Protein AF-A0A923K1N8-F1 (afdb_monomer_lite)

Structure (mmCIF, N/CA/C/O backbone):
data_AF-A0A923K1N8-F1
#
_entry.id   AF-A0A923K1N8-F1
#
loop_
_atom_site.group_PDB
_atom_site.id
_atom_site.type_symbol
_atom_site.label_atom_id
_atom_site.label_alt_id
_atom_site.label_comp_id
_atom_site.label_asym_id
_atom_site.label_entity_id
_atom_site.label_seq_id
_atom_site.pdbx_PDB_ins_code
_atom_site.Cartn_x
_atom_site.Cartn_y
_atom_site.Cartn_z
_atom_site.occupancy
_atom_site.B_iso_or_equiv
_atom_site.auth_seq_id
_atom_site.auth_comp_id
_atom_site.auth_asym_id
_atom_site.auth_atom_id
_atom_site.pdbx_PDB_model_num
ATOM 1 N N . MET A 1 1 ? -11.910 2.791 24.799 1.00 50.16 1 MET A N 1
ATOM 2 C CA . MET A 1 1 ? -12.457 2.647 23.438 1.00 50.16 1 MET A CA 1
ATOM 3 C C . MET A 1 1 ? -12.448 4.010 22.766 1.00 50.16 1 MET A C 1
ATOM 5 O O . MET A 1 1 ? -12.948 4.942 23.393 1.00 50.16 1 MET A O 1
ATOM 9 N N . PRO A 1 2 ? -11.845 4.167 21.574 1.00 55.31 2 PRO A N 1
ATOM 10 C CA . PRO A 1 2 ? -12.012 5.383 20.785 1.00 55.31 2 PRO A CA 1
ATOM 11 C C . PRO A 1 2 ? -13.502 5.585 20.484 1.00 55.31 2 PRO A C 1
ATOM 13 O O . PRO A 1 2 ? -14.237 4.631 20.237 1.00 55.31 2 PRO A O 1
ATOM 16 N N . SER A 1 3 ? -13.972 6.825 20.541 1.00 73.44 3 SER A N 1
ATOM 17 C CA . SER A 1 3 ? -15.341 7.181 20.170 1.00 73.44 3 SER A CA 1
ATOM 18 C C . SER A 1 3 ? -15.641 6.756 18.726 1.00 73.44 3 SER A C 1
ATOM 20 O O . SER A 1 3 ? -14.747 6.715 17.881 1.00 73.44 3 SER A O 1
ATOM 22 N N . ALA A 1 4 ? -16.913 6.526 18.383 1.00 76.44 4 ALA A N 1
ATOM 23 C CA . ALA A 1 4 ? -17.312 6.184 17.009 1.00 76.44 4 ALA A CA 1
ATOM 24 C C . ALA A 1 4 ? -16.785 7.185 15.953 1.00 76.44 4 ALA A C 1
ATOM 26 O O . ALA A 1 4 ? -16.553 6.827 14.798 1.00 76.44 4 ALA A O 1
ATOM 27 N N . LYS A 1 5 ? -16.560 8.447 16.345 1.00 77.00 5 LYS A N 1
ATOM 28 C CA . LYS A 1 5 ? -15.949 9.480 15.499 1.00 77.00 5 LYS A CA 1
ATOM 29 C C . LYS A 1 5 ? -14.445 9.258 15.299 1.00 77.00 5 LYS A C 1
ATOM 31 O O . LYS A 1 5 ? -13.963 9.414 14.181 1.00 77.00 5 LYS A O 1
ATOM 36 N N . GLU A 1 6 ? -13.723 8.879 16.350 1.00 83.00 6 GLU A N 1
ATOM 37 C CA . GLU A 1 6 ? -12.298 8.527 16.285 1.00 83.00 6 GLU A CA 1
ATOM 38 C C . GLU A 1 6 ? -12.075 7.234 15.490 1.00 83.00 6 GLU A C 1
ATOM 40 O O . GLU A 1 6 ? -11.175 7.199 14.655 1.00 83.00 6 GLU A O 1
ATOM 45 N N . GLY A 1 7 ? -12.944 6.227 15.646 1.00 87.81 7 GLY A N 1
ATOM 46 C CA . GLY A 1 7 ? -12.914 5.002 14.837 1.00 87.81 7 GLY A CA 1
ATOM 47 C C . GLY A 1 7 ? -13.122 5.277 13.344 1.00 87.81 7 GLY A C 1
ATOM 48 O O . GLY A 1 7 ? -12.326 4.845 12.515 1.00 87.81 7 GLY A O 1
ATOM 49 N N . ARG A 1 8 ? -14.130 6.087 12.981 1.00 90.62 8 ARG A N 1
ATOM 50 C CA . ARG A 1 8 ? -14.364 6.494 11.578 1.00 90.62 8 ARG A CA 1
ATOM 51 C C . ARG A 1 8 ? -13.205 7.301 10.996 1.00 90.62 8 ARG A C 1
ATOM 53 O O . ARG A 1 8 ? -12.839 7.098 9.841 1.00 90.62 8 ARG A O 1
ATOM 60 N N . TYR A 1 9 ? -12.632 8.214 11.779 1.00 92.06 9 TYR A N 1
ATOM 61 C CA . TYR A 1 9 ? -11.472 8.991 11.347 1.00 92.06 9 TYR A CA 1
ATOM 62 C C . TYR A 1 9 ? -10.247 8.096 11.120 1.00 92.06 9 TYR A C 1
ATOM 64 O O . TYR A 1 9 ? -9.568 8.229 10.101 1.00 92.06 9 TYR A O 1
ATOM 72 N N . GLN A 1 10 ? -9.997 7.151 12.028 1.00 93.62 10 GLN A N 1
ATOM 73 C CA . GLN A 1 10 ? -8.898 6.199 11.903 1.00 93.62 10 GLN A CA 1
ATOM 74 C C . GLN A 1 10 ? -9.085 5.274 10.693 1.00 93.62 10 GLN A C 1
ATOM 76 O O . GLN A 1 10 ? -8.139 5.089 9.927 1.00 93.62 10 GLN A O 1
ATOM 81 N N . ALA A 1 11 ? -10.303 4.775 10.462 1.00 95.12 11 ALA A N 1
ATOM 82 C CA . ALA A 1 11 ? -10.640 3.987 9.279 1.00 95.12 11 ALA A CA 1
ATOM 83 C C . ALA A 1 11 ? -10.352 4.765 7.986 1.00 95.12 11 ALA A C 1
ATOM 85 O O . ALA A 1 11 ? -9.666 4.267 7.095 1.00 95.12 11 ALA A O 1
ATOM 86 N N . TYR A 1 12 ? -10.817 6.018 7.910 1.00 95.75 12 TYR A N 1
ATOM 87 C CA . TYR A 1 12 ? -10.560 6.893 6.766 1.00 95.75 12 TYR A CA 1
ATOM 88 C C . TYR A 1 12 ? -9.059 7.097 6.527 1.00 95.75 12 TYR A C 1
ATOM 90 O O . TYR A 1 12 ? -8.597 6.995 5.392 1.00 95.75 12 TYR A O 1
ATOM 98 N N . LYS A 1 13 ? -8.288 7.354 7.589 1.00 97.50 13 LYS A N 1
ATOM 99 C CA . LYS A 1 13 ? -6.839 7.555 7.492 1.00 97.50 13 LYS A CA 1
ATOM 100 C C . LYS A 1 13 ? -6.131 6.318 6.926 1.00 97.50 13 LYS A C 1
ATOM 102 O O . LYS A 1 13 ? -5.327 6.461 6.010 1.00 97.50 13 LYS A O 1
ATOM 107 N N . LEU A 1 14 ? -6.442 5.130 7.447 1.00 97.69 14 LEU A N 1
ATOM 108 C CA . LEU A 1 14 ? -5.833 3.870 7.006 1.00 97.69 14 LEU A CA 1
ATOM 109 C C . LEU A 1 14 ? -6.194 3.539 5.554 1.00 97.69 14 LEU A C 1
ATOM 111 O O . LEU A 1 14 ? -5.315 3.210 4.761 1.00 97.69 14 LEU A O 1
ATOM 115 N N . LEU A 1 15 ? -7.465 3.705 5.180 1.00 97.50 15 LEU A N 1
ATOM 116 C CA . LEU A 1 15 ? -7.907 3.505 3.799 1.00 97.50 15 LEU A CA 1
ATOM 117 C C . LEU A 1 15 ? -7.234 4.481 2.833 1.00 97.50 15 LEU A C 1
ATOM 119 O O . LEU A 1 15 ? -6.882 4.095 1.720 1.00 97.50 15 LEU A O 1
ATOM 123 N N . ARG A 1 16 ? -7.024 5.736 3.249 1.00 98.00 16 ARG A N 1
ATOM 124 C CA . ARG A 1 16 ? -6.363 6.734 2.405 1.00 98.00 16 ARG A CA 1
ATOM 125 C C . ARG A 1 16 ? -4.882 6.429 2.190 1.00 98.00 16 ARG A C 1
ATOM 127 O O . ARG A 1 16 ? -4.386 6.639 1.087 1.00 98.00 16 ARG A O 1
ATOM 134 N N . GLU A 1 17 ? -4.198 5.930 3.216 1.00 97.75 17 GLU A N 1
ATOM 135 C CA . GLU A 1 17 ? -2.810 5.469 3.102 1.00 97.75 17 GLU A CA 1
ATOM 136 C C . GLU A 1 17 ? -2.716 4.252 2.171 1.00 97.75 17 GLU A C 1
ATOM 138 O O . GLU A 1 17 ? -1.904 4.244 1.247 1.00 97.75 17 GLU A O 1
ATOM 143 N N . LEU A 1 18 ? -3.596 3.260 2.343 1.00 98.12 18 LEU A N 1
ATOM 144 C CA . LEU A 1 18 ? -3.646 2.079 1.479 1.00 98.12 18 LEU A CA 1
ATOM 145 C C . LEU A 1 18 ? -3.896 2.452 0.008 1.00 98.12 18 LEU A C 1
ATOM 147 O O . LEU A 1 18 ? -3.184 1.973 -0.874 1.00 98.12 18 LEU A O 1
ATOM 151 N N . ASP A 1 19 ? -4.846 3.351 -0.257 1.00 98.25 19 ASP A N 1
ATOM 152 C CA . ASP A 1 19 ? -5.136 3.872 -1.600 1.00 98.25 19 ASP A CA 1
ATOM 153 C C . ASP A 1 19 ? -3.902 4.528 -2.247 1.00 98.25 19 ASP A C 1
ATOM 155 O O . ASP A 1 19 ? -3.579 4.256 -3.406 1.00 98.25 19 ASP A O 1
ATOM 159 N N . ALA A 1 20 ? -3.141 5.321 -1.484 1.00 97.88 20 ALA A N 1
ATOM 160 C CA . ALA A 1 20 ? -1.904 5.926 -1.975 1.00 97.88 20 ALA A CA 1
ATOM 161 C C . ALA A 1 20 ? -0.857 4.869 -2.382 1.00 97.88 20 ALA A C 1
ATOM 163 O O . ALA A 1 20 ? -0.213 5.004 -3.428 1.00 97.88 20 ALA A O 1
ATOM 164 N N . GLN A 1 21 ? -0.716 3.789 -1.605 1.00 97.94 21 GLN A N 1
ATOM 165 C CA . GLN A 1 21 ? 0.217 2.702 -1.928 1.00 97.94 21 GLN A CA 1
ATOM 166 C C . GLN A 1 21 ? -0.256 1.843 -3.112 1.00 97.94 21 GLN A C 1
ATOM 168 O O . GLN A 1 21 ? 0.566 1.382 -3.912 1.00 97.94 21 GLN A O 1
ATOM 173 N N . ILE A 1 22 ? -1.569 1.661 -3.278 1.00 97.94 22 ILE A N 1
ATOM 174 C CA . ILE A 1 22 ? -2.150 1.014 -4.464 1.00 97.94 22 ILE A CA 1
ATOM 175 C C . ILE A 1 22 ? -1.824 1.840 -5.711 1.00 97.94 22 ILE A C 1
ATOM 177 O O . ILE A 1 22 ? -1.313 1.296 -6.692 1.00 97.94 22 ILE A O 1
ATOM 181 N N . ALA A 1 23 ? -2.039 3.158 -5.666 1.00 98.06 23 ALA A N 1
ATOM 182 C CA . ALA A 1 23 ? -1.719 4.050 -6.777 1.00 98.06 23 ALA A CA 1
ATOM 183 C C . ALA A 1 23 ? -0.221 4.017 -7.139 1.00 98.06 23 ALA A C 1
ATOM 185 O O . ALA A 1 23 ? 0.125 3.947 -8.322 1.00 98.06 23 ALA A O 1
ATOM 186 N N . ALA A 1 24 ? 0.670 4.007 -6.141 1.00 96.00 24 ALA A N 1
ATOM 187 C CA . ALA A 1 24 ? 2.114 3.885 -6.354 1.00 96.00 24 ALA A CA 1
ATOM 188 C C . ALA A 1 24 ? 2.493 2.552 -7.025 1.00 96.00 24 ALA A C 1
ATOM 190 O O . ALA A 1 24 ? 3.261 2.534 -7.991 1.00 96.00 24 ALA A O 1
ATOM 191 N N . THR A 1 25 ? 1.900 1.448 -6.564 1.00 97.31 25 THR A N 1
ATOM 192 C CA . THR A 1 25 ? 2.100 0.111 -7.143 1.00 97.31 25 THR A CA 1
ATOM 193 C C . THR A 1 25 ? 1.631 0.069 -8.597 1.00 97.31 25 THR A C 1
ATOM 195 O O . THR A 1 25 ? 2.381 -0.330 -9.490 1.00 97.31 25 THR A O 1
ATOM 198 N N . MET A 1 26 ? 0.415 0.555 -8.860 1.00 97.62 26 MET A N 1
ATOM 199 C CA . MET A 1 26 ? -0.163 0.591 -10.205 1.00 97.62 26 MET A CA 1
ATOM 200 C C . MET A 1 26 ? 0.634 1.479 -11.160 1.00 97.62 26 MET A C 1
ATOM 202 O O . MET A 1 26 ? 0.766 1.145 -12.337 1.00 97.62 26 MET A O 1
ATOM 206 N N . ASN A 1 27 ? 1.223 2.570 -10.668 1.00 97.06 27 ASN A N 1
ATOM 207 C CA . ASN A 1 27 ? 2.121 3.398 -11.465 1.00 97.06 27 ASN A CA 1
ATOM 208 C C . ASN A 1 27 ? 3.350 2.599 -11.927 1.00 97.06 27 ASN A C 1
ATOM 210 O O . ASN A 1 27 ? 3.720 2.652 -13.098 1.00 97.06 27 ASN A O 1
ATOM 214 N N . GLN A 1 28 ? 3.975 1.820 -11.042 1.00 96.44 28 GLN A N 1
ATOM 215 C CA . GLN A 1 28 ? 5.115 0.988 -11.427 1.00 96.44 28 GLN A CA 1
ATOM 216 C C . GLN A 1 28 ? 4.722 -0.096 -12.438 1.00 96.44 28 GLN A C 1
ATOM 218 O O . GLN A 1 28 ? 5.424 -0.259 -13.437 1.00 96.44 28 GLN A O 1
ATOM 223 N N . VAL A 1 29 ? 3.570 -0.748 -12.248 1.00 97.31 29 VAL A N 1
ATOM 224 C CA . VAL A 1 29 ? 3.021 -1.736 -13.196 1.00 97.31 29 VAL A CA 1
ATOM 225 C C . VAL A 1 29 ? 2.778 -1.120 -14.575 1.00 97.31 29 VAL A C 1
ATOM 227 O O . VAL A 1 29 ? 3.239 -1.668 -15.575 1.00 97.31 29 VAL A O 1
ATOM 230 N N . ALA A 1 30 ? 2.123 0.043 -14.641 1.00 97.69 30 ALA A N 1
ATOM 231 C CA . ALA A 1 30 ? 1.799 0.716 -15.900 1.00 97.69 30 ALA A CA 1
ATOM 232 C C . ALA A 1 30 ? 3.043 1.052 -16.741 1.00 97.69 30 ALA A C 1
ATOM 234 O O . ALA A 1 30 ? 2.986 1.032 -17.968 1.00 97.69 30 ALA A O 1
ATOM 235 N N . TYR A 1 31 ? 4.175 1.322 -16.085 1.00 96.38 31 TYR A N 1
ATOM 236 C CA . TYR A 1 31 ? 5.452 1.609 -16.743 1.00 96.38 31 TYR A CA 1
ATOM 237 C C . TYR A 1 31 ? 6.393 0.396 -16.829 1.00 96.38 31 TYR A C 1
ATOM 239 O O . TYR A 1 31 ? 7.565 0.563 -17.161 1.00 96.38 31 TYR A O 1
ATOM 247 N N . GLY A 1 32 ? 5.924 -0.815 -16.513 1.00 95.06 32 GLY A N 1
ATOM 248 C CA . GLY A 1 32 ? 6.738 -2.033 -16.588 1.00 95.06 32 GLY A CA 1
ATOM 249 C C . GLY A 1 32 ? 7.865 -2.120 -15.548 1.00 95.06 32 GLY A C 1
ATOM 250 O O . GLY A 1 32 ? 8.786 -2.917 -15.702 1.00 95.06 32 GLY A O 1
ATOM 251 N N . ARG A 1 33 ? 7.815 -1.316 -14.480 1.00 95.44 33 ARG A N 1
ATOM 252 C CA . ARG A 1 33 ? 8.844 -1.221 -13.427 1.00 95.44 33 ARG A CA 1
ATOM 253 C C . ARG A 1 33 ? 8.582 -2.207 -12.283 1.00 95.44 33 ARG A C 1
ATOM 255 O O . ARG A 1 33 ? 8.492 -1.810 -11.129 1.00 95.44 33 ARG A O 1
ATOM 262 N N . MET A 1 34 ? 8.437 -3.490 -12.609 1.00 96.06 34 MET A N 1
ATOM 263 C CA . MET A 1 34 ? 8.028 -4.546 -11.664 1.00 96.06 34 MET A CA 1
ATOM 264 C C . MET A 1 34 ? 9.205 -5.388 -11.141 1.00 96.06 34 MET A C 1
ATOM 266 O O . MET A 1 34 ? 9.069 -6.582 -10.883 1.00 96.06 34 MET A O 1
ATOM 270 N N . SER A 1 35 ? 10.394 -4.795 -11.041 1.00 95.12 35 SER A N 1
ATOM 271 C CA . SER A 1 35 ? 11.611 -5.486 -10.602 1.00 95.12 35 SER A CA 1
ATOM 272 C C . SER A 1 35 ? 12.602 -4.522 -9.958 1.00 95.12 35 SER A C 1
ATOM 274 O O . SER A 1 35 ? 12.607 -3.334 -10.278 1.00 95.12 35 SER A O 1
ATOM 276 N N . GLY A 1 36 ? 13.494 -5.051 -9.122 1.00 95.31 36 GLY A N 1
ATOM 277 C CA . GLY A 1 36 ? 14.538 -4.277 -8.453 1.00 95.31 36 GLY A CA 1
ATOM 278 C C . GLY A 1 36 ? 14.082 -3.644 -7.139 1.00 95.31 36 GLY A C 1
ATOM 279 O O . GLY A 1 36 ? 12.941 -3.797 -6.705 1.00 95.31 36 GLY A O 1
ATOM 280 N N . VAL A 1 37 ? 15.004 -2.917 -6.506 1.00 95.19 37 VAL A N 1
ATOM 281 C CA . VAL A 1 37 ? 14.862 -2.418 -5.126 1.00 95.19 37 VAL A CA 1
ATOM 282 C C . VAL A 1 37 ? 13.639 -1.512 -4.949 1.00 95.19 37 VAL A C 1
ATOM 284 O O . VAL A 1 37 ? 12.947 -1.598 -3.936 1.00 95.19 37 VAL A O 1
ATOM 287 N N . ASP A 1 38 ? 13.331 -0.672 -5.939 1.00 93.19 38 ASP A N 1
ATOM 288 C CA . ASP A 1 38 ? 12.181 0.236 -5.869 1.00 93.19 38 ASP A CA 1
ATOM 289 C C . ASP A 1 38 ? 10.840 -0.506 -5.933 1.00 93.19 38 ASP A C 1
ATOM 291 O O . ASP A 1 38 ? 9.885 -0.106 -5.260 1.00 93.19 38 ASP A O 1
ATOM 295 N N . TRP A 1 39 ? 10.772 -1.602 -6.696 1.00 96.19 39 TRP A N 1
ATOM 296 C CA . TRP A 1 39 ? 9.596 -2.471 -6.753 1.00 96.19 39 TRP A CA 1
ATOM 297 C C . TRP A 1 39 ? 9.412 -3.220 -5.436 1.00 96.19 39 TRP A C 1
ATOM 299 O O . TRP A 1 39 ? 8.339 -3.168 -4.840 1.00 96.19 39 TRP A O 1
ATOM 309 N N . GLU A 1 40 ? 10.477 -3.831 -4.914 1.00 97.31 40 GLU A N 1
ATOM 310 C CA . GLU A 1 40 ? 10.440 -4.532 -3.624 1.00 97.31 40 GLU A CA 1
ATOM 311 C C . GLU A 1 40 ? 10.010 -3.608 -2.482 1.00 97.31 40 GLU A C 1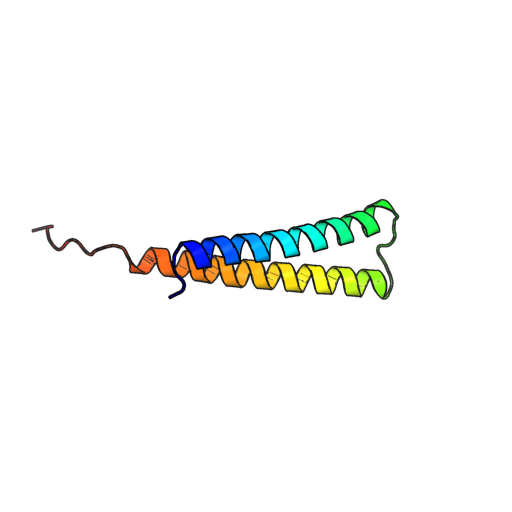
ATOM 313 O O . GLU A 1 40 ? 9.169 -3.975 -1.655 1.00 97.31 40 GLU A O 1
ATOM 318 N N . LYS A 1 41 ? 10.540 -2.379 -2.459 1.00 96.75 41 LYS A N 1
ATOM 319 C CA . LYS A 1 41 ? 10.140 -1.352 -1.495 1.00 96.75 41 LYS A CA 1
ATOM 320 C C . LYS A 1 41 ? 8.657 -1.016 -1.628 1.00 96.75 41 LYS A C 1
ATOM 322 O O . LYS A 1 41 ? 7.964 -0.973 -0.616 1.00 96.75 41 LYS A O 1
ATOM 327 N N . THR A 1 42 ? 8.174 -0.818 -2.851 1.00 96.94 42 THR A N 1
ATOM 328 C CA . THR A 1 42 ? 6.766 -0.490 -3.124 1.00 96.94 42 THR A CA 1
ATOM 329 C C . THR A 1 42 ? 5.840 -1.617 -2.673 1.00 96.94 42 THR A C 1
ATOM 331 O O . THR A 1 42 ? 4.896 -1.367 -1.924 1.00 96.94 42 THR A O 1
ATOM 334 N N . CYS A 1 43 ? 6.162 -2.870 -3.009 1.00 97.44 43 CYS A N 1
ATOM 335 C CA . CYS A 1 43 ? 5.422 -4.039 -2.537 1.00 97.44 43 CYS A CA 1
ATOM 336 C C . CYS A 1 43 ? 5.410 -4.140 -1.009 1.00 97.44 43 CYS A C 1
ATOM 338 O O . CYS A 1 43 ? 4.367 -4.425 -0.417 1.00 97.44 43 CYS A O 1
ATOM 340 N N . LYS A 1 44 ? 6.552 -3.895 -0.357 1.00 98.00 44 LYS A N 1
ATOM 341 C CA . LYS A 1 44 ? 6.657 -3.940 1.104 1.00 98.00 44 LYS A CA 1
ATOM 342 C C . LYS A 1 44 ? 5.811 -2.852 1.764 1.00 98.00 44 LYS A C 1
ATOM 344 O O . LYS A 1 44 ? 5.094 -3.152 2.714 1.00 98.00 44 LYS A O 1
ATOM 349 N N . THR A 1 45 ? 5.860 -1.618 1.267 1.00 97.44 45 THR A N 1
ATOM 350 C CA . THR A 1 45 ? 5.057 -0.515 1.815 1.00 97.44 45 THR A CA 1
ATOM 351 C C . THR A 1 45 ? 3.563 -0.749 1.595 1.00 97.44 45 THR A C 1
ATOM 353 O O . THR A 1 45 ? 2.790 -0.595 2.538 1.00 97.44 45 THR A O 1
ATOM 356 N N . HIS A 1 46 ? 3.160 -1.212 0.408 1.00 98.00 46 HIS A N 1
ATOM 357 C CA . HIS A 1 46 ? 1.780 -1.631 0.154 1.00 98.00 46 HIS A CA 1
ATOM 358 C C . HIS A 1 46 ? 1.334 -2.724 1.131 1.00 98.00 46 HIS A C 1
ATOM 360 O O . HIS A 1 46 ? 0.250 -2.639 1.707 1.00 98.00 46 HIS A O 1
ATOM 366 N N . ARG A 1 47 ? 2.178 -3.740 1.357 1.00 98.00 47 ARG A N 1
ATOM 367 C CA . ARG A 1 47 ? 1.858 -4.833 2.278 1.00 98.00 47 ARG A CA 1
ATOM 368 C C . ARG A 1 47 ? 1.655 -4.342 3.711 1.00 98.00 47 ARG A C 1
ATOM 370 O O . ARG A 1 47 ? 0.684 -4.744 4.336 1.00 98.00 47 ARG A O 1
ATOM 377 N N . ILE A 1 48 ? 2.522 -3.455 4.195 1.00 98.19 48 ILE A N 1
ATOM 378 C CA .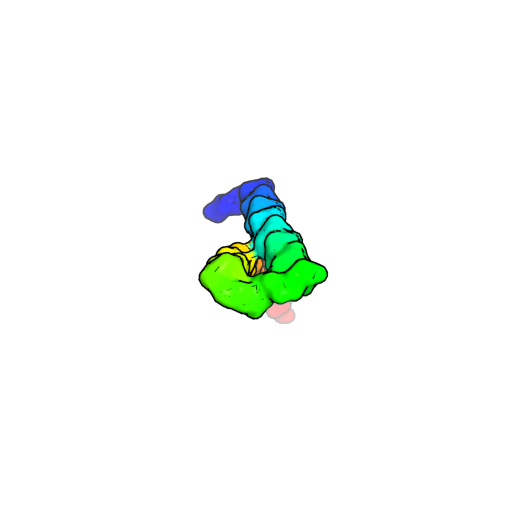 ILE A 1 48 ? 2.403 -2.868 5.536 1.00 98.19 48 ILE A CA 1
ATOM 379 C C . ILE A 1 48 ? 1.081 -2.102 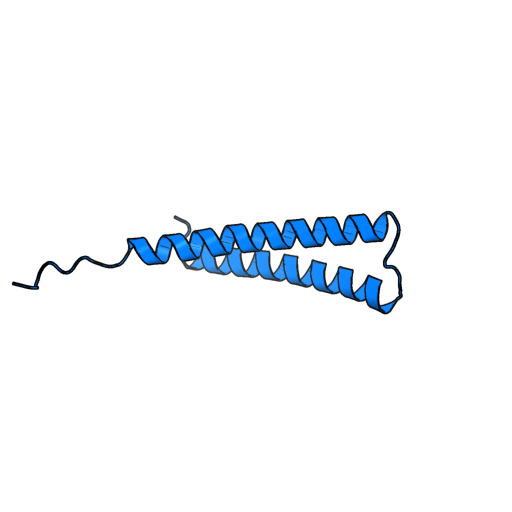5.676 1.00 98.19 48 ILE A C 1
ATOM 381 O O . ILE A 1 48 ? 0.341 -2.357 6.620 1.00 98.19 48 ILE A O 1
ATOM 385 N N . ALA A 1 49 ? 0.751 -1.225 4.722 1.00 98.06 49 ALA A N 1
ATOM 386 C CA . ALA A 1 49 ? -0.495 -0.455 4.763 1.00 98.06 49 ALA A CA 1
ATOM 387 C C . ALA A 1 49 ? -1.740 -1.363 4.733 1.00 98.06 49 ALA A C 1
ATOM 389 O O . ALA A 1 49 ? -2.722 -1.111 5.431 1.00 98.06 49 ALA A O 1
ATOM 390 N N . PHE A 1 50 ? -1.688 -2.448 3.954 1.00 97.94 50 PHE A N 1
ATOM 391 C CA . PHE A 1 50 ? -2.755 -3.444 3.916 1.00 97.94 50 PHE A CA 1
ATOM 392 C C . PHE A 1 50 ? -2.896 -4.184 5.253 1.00 97.94 50 PHE A C 1
ATOM 394 O O . PHE A 1 50 ? -4.003 -4.285 5.776 1.00 97.94 50 PHE A O 1
ATOM 401 N N . ASP A 1 51 ? -1.790 -4.661 5.830 1.00 97.94 51 ASP A N 1
ATOM 402 C CA . ASP A 1 51 ? -1.803 -5.378 7.109 1.00 97.94 51 ASP A CA 1
ATOM 403 C C . ASP A 1 51 ? -2.307 -4.471 8.256 1.00 97.94 51 ASP A C 1
ATOM 405 O O . ASP A 1 51 ? -3.050 -4.928 9.127 1.00 97.94 51 ASP A O 1
ATOM 409 N N . GLU A 1 52 ? -1.974 -3.174 8.244 1.00 97.44 52 GLU A N 1
ATOM 410 C CA . GLU A 1 52 ? -2.508 -2.187 9.196 1.00 97.44 52 GLU A CA 1
ATOM 411 C C . GLU A 1 52 ? -4.024 -1.989 9.056 1.00 97.44 52 GLU A C 1
ATOM 413 O O . GLU A 1 52 ? -4.731 -1.922 10.066 1.00 97.44 52 GLU A O 1
ATOM 418 N N . TRP A 1 53 ? -4.534 -1.928 7.821 1.00 97.06 53 TRP A N 1
ATOM 419 C CA . TRP A 1 53 ? -5.972 -1.854 7.562 1.00 97.06 53 TRP A CA 1
ATOM 420 C C . TRP A 1 53 ? -6.704 -3.109 8.046 1.00 97.06 53 TRP A C 1
ATOM 422 O O . TRP A 1 53 ? -7.697 -2.983 8.761 1.00 97.06 53 TRP A O 1
ATOM 432 N N . ILE A 1 54 ? -6.206 -4.304 7.710 1.00 96.25 54 ILE A N 1
ATOM 433 C CA . ILE A 1 54 ? -6.825 -5.569 8.134 1.00 96.25 54 ILE A CA 1
ATOM 434 C C . ILE A 1 54 ? -6.847 -5.674 9.654 1.00 96.25 54 ILE A C 1
ATOM 436 O O . ILE A 1 54 ? -7.899 -5.929 10.229 1.00 96.25 54 ILE A O 1
ATOM 440 N N . LYS A 1 55 ? -5.729 -5.368 10.321 1.00 95.25 55 LYS A N 1
ATOM 441 C CA . LYS A 1 55 ? -5.672 -5.368 11.786 1.00 95.25 55 LYS A CA 1
ATOM 442 C C . LYS A 1 55 ? -6.717 -4.436 12.404 1.00 95.25 55 LYS A C 1
ATOM 444 O O . LYS A 1 55 ? -7.305 -4.774 13.425 1.00 95.25 55 LYS A O 1
ATOM 449 N N . PHE A 1 56 ? -6.932 -3.259 11.819 1.00 94.25 56 PHE A N 1
ATOM 450 C CA . PHE A 1 56 ? -7.972 -2.343 12.281 1.00 94.25 56 PHE A CA 1
ATOM 451 C C . PHE A 1 56 ? -9.381 -2.895 12.019 1.00 94.25 56 PHE A C 1
ATOM 453 O O . PHE A 1 56 ? -10.221 -2.855 12.914 1.00 94.25 56 PHE A O 1
ATOM 460 N N . ALA A 1 57 ? -9.639 -3.427 10.823 1.00 92.44 57 ALA A N 1
ATOM 461 C CA . ALA A 1 57 ? -10.935 -3.995 10.460 1.00 92.44 57 ALA A CA 1
ATOM 462 C C . ALA A 1 57 ? -11.311 -5.190 11.354 1.00 92.44 57 ALA A C 1
ATOM 464 O O . ALA A 1 57 ? -12.433 -5.242 11.856 1.00 92.44 57 ALA A O 1
ATOM 465 N N . ASP A 1 58 ? -10.360 -6.084 11.632 1.00 92.50 58 ASP A N 1
ATOM 466 C CA . ASP A 1 58 ? -10.560 -7.241 12.508 1.00 92.50 58 ASP A CA 1
ATOM 467 C C . ASP A 1 58 ? -10.968 -6.804 13.921 1.00 92.50 58 ASP A C 1
ATOM 469 O O . ASP A 1 58 ? -11.933 -7.332 14.477 1.00 92.50 58 ASP A O 1
ATOM 473 N N . LEU A 1 59 ? -10.299 -5.785 14.479 1.00 88.75 59 LEU A N 1
ATOM 474 C CA . LEU A 1 59 ? -10.648 -5.223 15.789 1.00 88.75 59 LEU A CA 1
ATOM 475 C C . LEU A 1 59 ? -12.081 -4.674 15.814 1.00 88.75 59 LEU A C 1
ATOM 477 O O . LEU A 1 59 ? -12.803 -4.919 16.774 1.00 88.75 59 LEU A O 1
ATOM 481 N N . GLN A 1 60 ? -12.523 -4.005 14.746 1.00 82.25 60 GLN A N 1
ATOM 482 C CA . GLN A 1 60 ? -13.895 -3.497 14.658 1.00 82.25 60 GLN A CA 1
ATOM 483 C C . GLN A 1 60 ? -14.938 -4.624 14.554 1.00 82.25 60 GLN A C 1
ATOM 485 O O . GLN A 1 60 ? -16.002 -4.520 15.157 1.00 82.25 60 GLN A O 1
ATOM 490 N N . THR A 1 61 ? -14.647 -5.708 13.825 1.00 76.62 61 THR A N 1
ATOM 491 C CA . THR A 1 61 ? -15.575 -6.853 13.692 1.00 76.62 61 THR A CA 1
ATOM 492 C C . THR A 1 61 ? -15.641 -7.738 14.941 1.00 76.62 61 THR A C 1
ATOM 494 O O . THR A 1 61 ? -16.665 -8.370 15.200 1.00 76.62 61 THR A O 1
ATOM 497 N N . GLY A 1 62 ? -14.571 -7.772 15.743 1.00 64.38 62 GLY A N 1
ATOM 498 C CA . GLY A 1 62 ? -14.560 -8.450 17.041 1.00 64.38 62 GLY A CA 1
ATOM 499 C C . GLY A 1 62 ? -15.426 -7.747 18.091 1.00 64.38 62 GLY A C 1
ATOM 500 O O . GLY A 1 62 ? -16.050 -8.414 18.909 1.00 64.38 62 GLY A O 1
ATOM 501 N N . GLU A 1 63 ? -15.520 -6.415 18.037 1.00 56.56 63 GLU A N 1
ATOM 502 C CA . GLU A 1 63 ? -16.308 -5.603 18.979 1.00 56.56 63 GLU A CA 1
ATOM 503 C C . GLU A 1 63 ? -17.831 -5.670 18.734 1.00 56.56 63 GLU A C 1
ATOM 505 O O . GLU A 1 63 ? -18.613 -5.508 19.674 1.00 56.56 63 GLU A O 1
ATOM 510 N N . GLU A 1 64 ? -18.279 -5.944 17.503 1.00 54.62 64 GLU A N 1
ATOM 511 C CA . GLU A 1 64 ? -19.714 -6.030 17.175 1.00 54.62 64 GLU A CA 1
ATOM 512 C C . GLU A 1 64 ? -20.403 -7.277 17.764 1.00 54.62 64 GLU A C 1
ATOM 514 O O . GLU A 1 64 ? -21.601 -7.234 18.042 1.00 54.62 64 GLU A O 1
ATOM 519 N N . ASN A 1 65 ? -19.664 -8.363 18.024 1.00 52.28 65 ASN A N 1
ATOM 520 C CA . ASN A 1 65 ? -20.238 -9.625 18.515 1.00 52.28 65 ASN A CA 1
ATOM 521 C C . ASN A 1 65 ? -20.443 -9.687 20.041 1.00 52.28 65 ASN A C 1
ATOM 523 O O . ASN A 1 65 ? -21.269 -10.471 20.500 1.00 52.28 65 ASN A O 1
ATOM 527 N N . ASP A 1 66 ? -19.755 -8.853 20.827 1.00 52.03 66 ASP A N 1
ATOM 528 C CA . ASP A 1 66 ? -19.858 -8.843 22.302 1.00 52.03 66 ASP A CA 1
ATOM 529 C C . ASP A 1 66 ? -20.935 -7.876 22.836 1.00 52.03 66 ASP A C 1
ATOM 531 O O . ASP A 1 66 ? -21.179 -7.792 24.040 1.00 52.03 66 ASP A O 1
ATOM 535 N N . SER A 1 67 ? -21.601 -7.133 21.946 1.00 49.97 67 SER A N 1
ATOM 536 C CA . SER A 1 67 ? -22.587 -6.103 22.308 1.00 49.97 67 SER A CA 1
ATOM 537 C C . SER A 1 67 ? -24.048 -6.537 22.123 1.00 49.97 67 SER A C 1
ATOM 539 O O . SER A 1 67 ? -24.950 -5.719 22.314 1.00 49.97 67 SER A O 1
ATOM 541 N N . ALA A 1 68 ? -24.319 -7.795 21.754 1.00 47.09 68 ALA A N 1
ATOM 542 C CA . ALA A 1 68 ? -25.688 -8.302 21.694 1.00 47.09 68 ALA A CA 1
ATOM 543 C C . ALA A 1 68 ? -26.230 -8.494 23.127 1.00 47.09 68 ALA A C 1
ATOM 545 O O . ALA A 1 68 ? -25.679 -9.298 23.882 1.00 47.09 68 ALA A O 1
ATOM 546 N N . PRO A 1 69 ? -27.295 -7.783 23.545 1.00 46.59 69 PRO A N 1
ATOM 547 C CA . PRO A 1 69 ? -27.901 -8.039 24.840 1.00 46.59 69 PRO A CA 1
ATOM 548 C C . PRO A 1 69 ? -28.533 -9.435 24.807 1.00 46.59 69 PRO A C 1
ATOM 550 O O . PRO A 1 69 ? -29.456 -9.684 24.032 1.00 46.59 69 PRO A O 1
ATOM 553 N N . ASN A 1 70 ? -28.040 -10.341 25.656 1.00 55.41 70 ASN A N 1
ATOM 554 C CA . ASN A 1 70 ? -28.785 -11.533 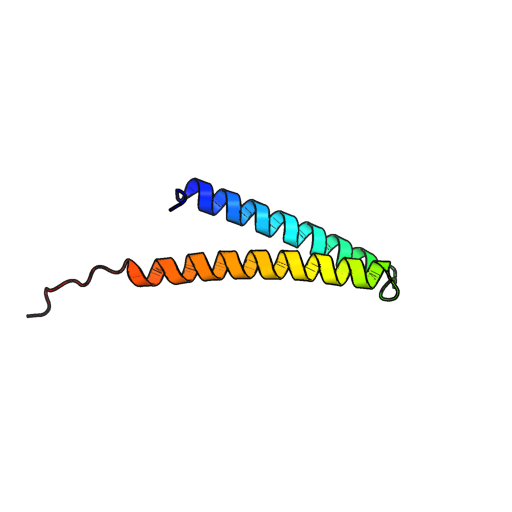26.053 1.00 55.41 70 ASN A CA 1
ATOM 555 C C . ASN A 1 70 ? -30.120 -11.050 26.623 1.00 55.41 70 ASN A C 1
ATOM 557 O O . ASN A 1 70 ? -30.157 -10.522 27.733 1.00 55.41 70 ASN A O 1
ATOM 561 N N . ASN A 1 71 ? -31.192 -11.180 25.8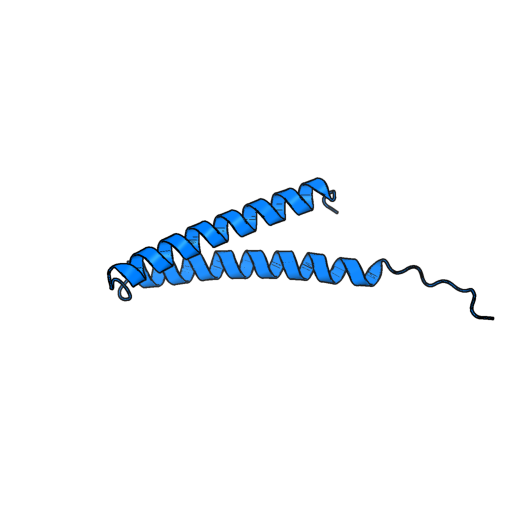46 1.00 53.28 71 ASN A N 1
ATOM 562 C CA . ASN A 1 71 ? -32.538 -10.941 26.331 1.00 53.28 71 ASN A CA 1
ATOM 563 C C . ASN A 1 71 ? -32.952 -12.182 27.139 1.00 53.28 71 ASN A C 1
ATOM 565 O O . ASN A 1 71 ? -33.058 -13.253 26.545 1.00 53.28 71 ASN A O 1
ATOM 569 N N . PRO A 1 72 ? -33.147 -12.094 28.467 1.00 59.03 72 PRO A N 1
ATOM 570 C CA . PRO A 1 72 ? -33.457 -13.258 29.289 1.00 59.03 72 PRO A CA 1
ATOM 571 C C . PRO A 1 72 ? -34.952 -13.634 29.277 1.00 59.03 72 PRO A C 1
ATOM 573 O O . PRO A 1 72 ? -35.388 -14.371 30.151 1.00 59.03 72 PRO A O 1
ATOM 576 N N . ASP A 1 73 ? -35.734 -13.163 28.302 1.00 53.97 73 ASP A N 1
ATOM 577 C CA . ASP A 1 73 ? -37.177 -13.423 28.198 1.00 53.97 73 ASP A C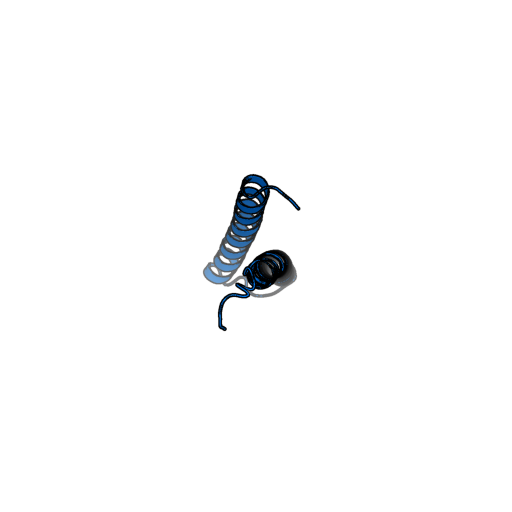A 1
ATOM 578 C C . ASP A 1 73 ? -37.513 -14.412 27.069 1.00 53.97 73 ASP A C 1
ATOM 580 O O . ASP A 1 73 ? -38.269 -14.097 26.154 1.00 53.97 73 ASP A O 1
ATOM 584 N N . ASP A 1 74 ? -36.961 -15.621 27.146 1.00 53.22 74 ASP A N 1
ATOM 585 C CA . ASP A 1 74 ? -37.655 -16.812 26.639 1.00 53.22 74 ASP A CA 1
ATOM 586 C C . ASP A 1 74 ? -37.883 -17.724 27.853 1.00 53.22 74 ASP A C 1
ATOM 588 O O . ASP A 1 74 ? -37.022 -18.519 28.242 1.00 53.22 74 ASP A O 1
ATOM 592 N N . MET A 1 75 ? -39.019 -17.486 28.521 1.00 47.06 75 MET A N 1
ATOM 593 C CA . MET A 1 75 ? -39.640 -18.423 29.464 1.00 47.06 75 MET A CA 1
ATOM 594 C C . MET A 1 75 ? -40.164 -19.652 28.729 1.00 47.06 75 MET A C 1
ATOM 596 O O . MET A 1 75 ? -40.822 -19.465 27.681 1.00 47.06 75 MET A O 1
#

Radius of gyration: 18.88 Å; chains: 1; bounding box: 54×28×46 Å

Sequence (75 aa):
MPSAKEGRYQAYKLLRELDAQIAATMNQVAYGRMSGVDWEKTCKTHRIAFDEWIKFADLQTGEENDSAPNNPDDM

Foldseek 3Di:
DPDPVRLVVVLVVLVVQLVVLVVVQVVCVVVVVCDDDSNVVSVVSNVVSVVVNVVSVVVVVVVVVVPDDPPVPPD

Secondary structure (DSSP, 8-state):
---HHHHHHHHHHHHHHHHHHHHHHHHHHHTT--SSHHHHHHHHHHHHHHHHHHHHHHHHHHHHSS---------

pLDDT: mean 85.53, std 17.78, range [46.59, 98.25]

Organism: NCBI:txid2745488